Protein AF-A0A2M8NSY6-F1 (afdb_monomer_lite)

Foldseek 3Di:
DPCPCVVLLVVLVVLLVVLVVLQVCLLVVLVVQVVVQVPDDDVVVNVVVSVVSNVCSNVSSVVSNVVSVVSVVVVVVVVVVVVVVVVVVVVVVVVVVVD

Secondary structure (DSSP, 8-state):
---TTHHHHHHHHHHHHHHHHHHHHHHHHHHHHHHHHTTTS-HHHHHHHHHHHHHHHHHHHHHHHHHHHHHHHHHHHHHHHHHHHHHHHHHHHHHHHT-

Sequence (99 aa):
MKKRFRALRIISALYKLLAVLALIGSIGGAILFYTQSNLDVDPALVLPSVIGALVGGIFGSILLFGLGQLFDLFIALEENTRATSALLQRLGRELRDLR

Structure (mmCIF, N/CA/C/O backbone):
data_AF-A0A2M8NSY6-F1
#
_entry.id   AF-A0A2M8NSY6-F1
#
loop_
_atom_site.group_PDB
_atom_site.id
_atom_site.type_symbol
_atom_site.label_atom_id
_atom_site.label_alt_id
_atom_site.label_comp_id
_atom_site.label_asym_id
_atom_site.label_entity_id
_atom_site.label_seq_id
_atom_site.pdbx_PDB_ins_code
_atom_site.Cartn_x
_atom_site.Cartn_y
_atom_site.Cartn_z
_atom_site.occupancy
_atom_site.B_iso_or_equiv
_atom_site.auth_seq_id
_atom_site.auth_comp_id
_atom_site.auth_asym_id
_atom_site.auth_atom_id
_atom_site.pdbx_PDB_model_num
ATOM 1 N N . MET A 1 1 ? -24.028 -1.854 12.668 1.00 54.88 1 MET A N 1
ATOM 2 C CA . MET A 1 1 ? -22.717 -1.210 12.924 1.00 54.88 1 MET A CA 1
ATOM 3 C C . MET A 1 1 ? -22.749 0.216 12.386 1.00 54.88 1 MET A C 1
ATOM 5 O O . MET A 1 1 ? -22.964 0.396 11.192 1.00 54.88 1 MET A O 1
ATOM 9 N N . LYS A 1 2 ? -22.658 1.245 13.244 1.00 50.38 2 LYS A N 1
ATOM 10 C CA . LYS A 1 2 ? -22.704 2.646 12.784 1.00 50.38 2 LYS A CA 1
ATOM 11 C C . LYS A 1 2 ? -21.486 2.904 11.890 1.00 50.38 2 LYS A C 1
ATOM 13 O O . LYS A 1 2 ? -20.362 2.691 12.327 1.00 50.38 2 LYS A O 1
ATOM 18 N N .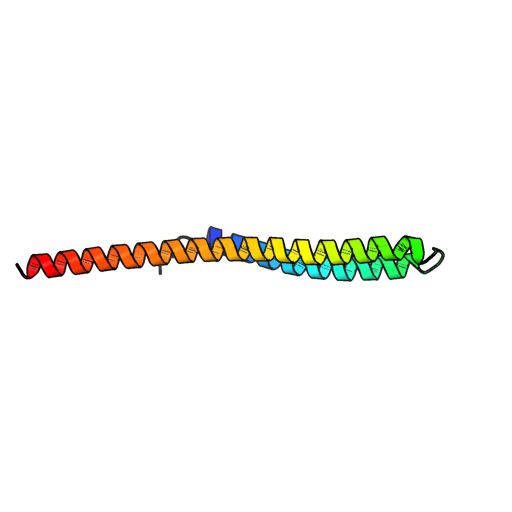 LYS A 1 3 ? -21.729 3.356 10.654 1.00 59.66 3 LYS A N 1
ATOM 19 C CA . LYS A 1 3 ? -20.759 3.659 9.580 1.00 59.66 3 LYS A CA 1
ATOM 20 C C . LYS A 1 3 ? -19.835 4.848 9.924 1.00 59.66 3 LYS A C 1
ATOM 22 O O . LYS A 1 3 ? -19.681 5.758 9.118 1.00 59.66 3 LYS A O 1
ATOM 27 N N . ARG A 1 4 ? -19.288 4.908 11.142 1.00 66.56 4 ARG A N 1
ATOM 28 C CA . ARG A 1 4 ? -18.623 6.106 11.679 1.00 66.56 4 ARG A CA 1
ATOM 29 C C . ARG A 1 4 ? -17.242 6.354 11.068 1.00 66.56 4 ARG A C 1
ATOM 31 O O . ARG A 1 4 ? -16.905 7.508 10.856 1.00 66.56 4 ARG A O 1
ATOM 38 N N . PHE A 1 5 ? -16.512 5.312 10.669 1.00 79.75 5 PHE A N 1
ATOM 39 C CA . PHE A 1 5 ? -15.196 5.443 10.016 1.00 79.75 5 PHE A CA 1
ATOM 40 C C . PHE A 1 5 ? -15.261 5.331 8.493 1.00 79.75 5 PHE A C 1
ATOM 42 O O . PHE A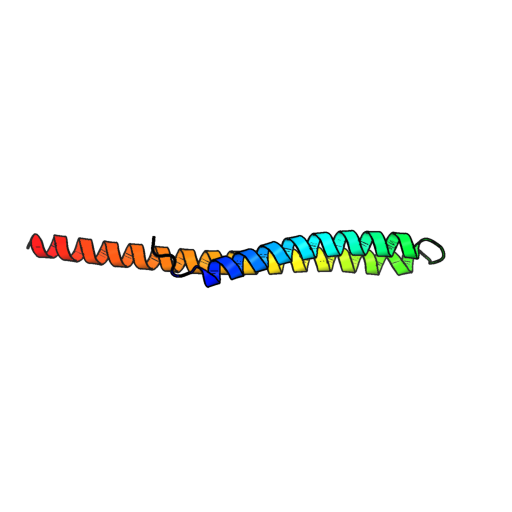 1 5 ? -14.325 4.856 7.857 1.00 79.75 5 PHE A O 1
ATOM 49 N N . ARG A 1 6 ? -16.382 5.732 7.878 1.00 84.31 6 ARG A N 1
ATOM 50 C CA . ARG A 1 6 ? -16.563 5.575 6.427 1.00 84.31 6 ARG A CA 1
ATOM 51 C C . ARG A 1 6 ? -15.488 6.326 5.639 1.00 84.31 6 ARG A C 1
ATOM 53 O O . ARG A 1 6 ? -14.951 5.760 4.699 1.00 84.31 6 ARG A O 1
ATOM 60 N N . ALA A 1 7 ? -15.139 7.541 6.067 1.00 88.25 7 ALA A N 1
ATOM 61 C CA . ALA A 1 7 ? -14.075 8.332 5.453 1.00 88.25 7 ALA A CA 1
ATOM 62 C C . ALA A 1 7 ? -12.700 7.651 5.573 1.00 88.25 7 ALA A C 1
ATOM 64 O O . ALA A 1 7 ? -12.039 7.460 4.560 1.00 88.25 7 ALA A O 1
ATOM 65 N N . LEU A 1 8 ? -12.299 7.199 6.769 1.00 90.06 8 LEU A N 1
ATOM 66 C CA . LEU A 1 8 ? -11.014 6.508 6.951 1.00 90.06 8 LEU A CA 1
ATOM 67 C C . LEU A 1 8 ? -10.932 5.193 6.167 1.00 90.06 8 LEU A C 1
ATOM 69 O O . LEU A 1 8 ? -9.893 4.902 5.589 1.00 90.06 8 LEU A O 1
ATOM 73 N N . ARG A 1 9 ? -12.022 4.419 6.089 1.00 91.06 9 ARG A N 1
ATOM 74 C CA . ARG A 1 9 ? -12.060 3.196 5.269 1.00 91.06 9 ARG A CA 1
ATOM 75 C C . ARG A 1 9 ? -11.917 3.500 3.776 1.00 91.06 9 ARG A C 1
ATOM 77 O O . ARG A 1 9 ? -11.287 2.731 3.062 1.00 91.06 9 ARG A O 1
ATOM 84 N N . ILE A 1 10 ? -12.475 4.620 3.307 1.00 94.25 10 ILE A N 1
ATOM 85 C CA . ILE A 1 10 ? -12.270 5.091 1.929 1.00 94.25 10 ILE A CA 1
ATOM 86 C C . ILE A 1 10 ? -10.805 5.484 1.724 1.00 94.25 10 ILE A C 1
ATOM 88 O O . ILE A 1 10 ? -10.211 5.064 0.742 1.00 94.25 10 ILE A O 1
ATOM 92 N N . ILE A 1 11 ? -10.206 6.229 2.657 1.00 94.56 11 ILE A N 1
ATOM 93 C CA . ILE A 1 11 ? -8.791 6.619 2.584 1.00 94.56 11 ILE A CA 1
ATOM 94 C C . ILE A 1 11 ? -7.888 5.378 2.559 1.00 94.56 11 ILE A C 1
ATOM 96 O O . ILE A 1 11 ? -7.040 5.267 1.682 1.00 94.56 11 ILE A O 1
ATOM 100 N N . SER A 1 12 ? -8.115 4.406 3.446 1.00 95.38 12 SER A N 1
ATOM 101 C CA . SER A 1 12 ? -7.416 3.112 3.439 1.00 95.38 12 SER A CA 1
ATOM 102 C C . SER A 1 12 ? -7.515 2.418 2.076 1.00 95.38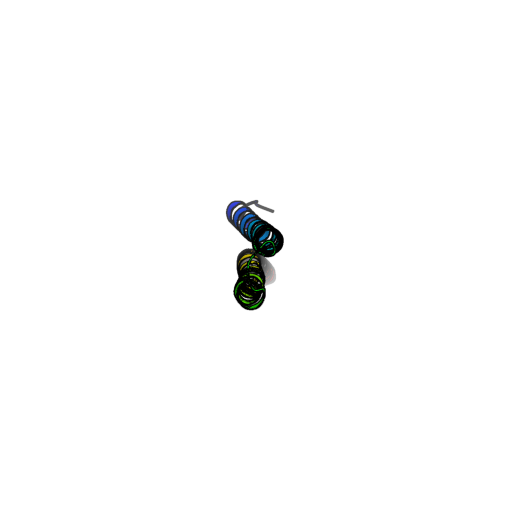 12 SER A C 1
ATOM 104 O O . SER A 1 12 ? -6.498 2.038 1.492 1.00 95.38 12 SER A O 1
ATOM 106 N N . ALA A 1 13 ? -8.726 2.321 1.518 1.00 95.69 13 ALA A N 1
ATOM 107 C CA . ALA A 1 13 ? -8.941 1.735 0.199 1.00 95.69 13 ALA A CA 1
ATOM 108 C C . ALA A 1 13 ? -8.214 2.510 -0.913 1.00 95.69 13 ALA A C 1
ATOM 110 O O . ALA A 1 13 ? -7.636 1.888 -1.801 1.00 95.69 13 ALA A O 1
ATOM 111 N N . LEU A 1 14 ? -8.189 3.846 -0.847 1.00 96.88 14 LEU A N 1
ATOM 112 C CA . LEU A 1 14 ? -7.457 4.690 -1.791 1.00 96.88 14 LEU A CA 1
ATOM 113 C C . LEU A 1 14 ? -5.950 4.439 -1.718 1.00 96.88 14 LEU A C 1
ATOM 115 O O . LEU A 1 14 ? -5.334 4.250 -2.759 1.00 96.88 14 LEU A O 1
ATOM 119 N N . TYR 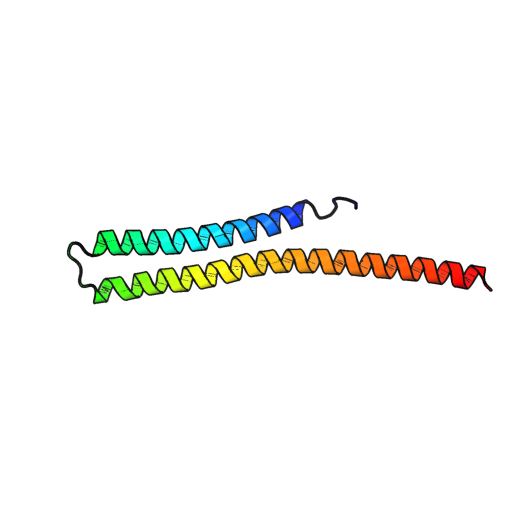A 1 15 ? -5.356 4.368 -0.525 1.00 97.12 15 TYR A N 1
ATOM 120 C CA . TYR A 1 15 ? -3.927 4.064 -0.376 1.00 97.12 15 TYR A CA 1
ATOM 121 C C . TYR A 1 15 ? -3.568 2.685 -0.934 1.00 97.12 15 TYR A C 1
ATOM 123 O O . TYR A 1 15 ? -2.574 2.545 -1.644 1.00 97.12 15 TYR A O 1
ATOM 131 N N . LYS A 1 16 ? -4.404 1.672 -0.681 1.00 97.38 16 LYS A N 1
ATOM 132 C CA . LYS A 1 16 ? -4.205 0.326 -1.238 1.00 97.38 16 LYS A CA 1
ATOM 133 C C . LYS A 1 16 ? -4.358 0.306 -2.758 1.00 97.38 16 LYS A C 1
ATOM 135 O O . LYS A 1 16 ? -3.574 -0.350 -3.435 1.00 97.38 16 LYS A O 1
ATOM 140 N N . LEU A 1 17 ? -5.328 1.045 -3.300 1.00 97.75 17 LEU A N 1
ATOM 141 C CA . LEU A 1 17 ? -5.500 1.193 -4.744 1.00 97.75 17 LEU A CA 1
ATOM 142 C C . LEU A 1 17 ? -4.290 1.894 -5.373 1.00 97.75 17 LEU A C 1
ATOM 144 O O . LEU A 1 17 ? -3.751 1.407 -6.362 1.00 97.75 17 LEU A O 1
ATOM 148 N N . LEU A 1 18 ? -3.831 2.996 -4.777 1.00 97.19 18 LEU A N 1
ATOM 149 C CA . LEU A 1 18 ? -2.647 3.726 -5.226 1.00 97.19 18 LEU A CA 1
ATOM 150 C C . LEU A 1 18 ? -1.389 2.861 -5.172 1.00 97.19 18 LEU A C 1
ATOM 152 O O . LEU A 1 18 ? -0.581 2.946 -6.086 1.00 97.19 18 LEU A O 1
ATOM 156 N N . ALA A 1 19 ? -1.238 1.999 -4.165 1.00 97.69 19 ALA A N 1
ATOM 157 C CA . ALA A 1 19 ? -0.128 1.051 -4.098 1.00 97.69 19 ALA A CA 1
ATOM 158 C C . ALA A 1 19 ? -0.109 0.102 -5.306 1.00 97.69 19 ALA A C 1
ATOM 160 O O . ALA A 1 19 ? 0.920 -0.062 -5.962 1.00 97.69 19 ALA A O 1
ATOM 161 N N . VAL A 1 20 ? -1.266 -0.475 -5.648 1.00 97.81 20 VAL A N 1
ATOM 162 C CA . VAL A 1 20 ? -1.396 -1.366 -6.811 1.00 97.81 20 VAL A CA 1
ATOM 163 C C . VAL A 1 20 ? -1.125 -0.609 -8.111 1.00 97.81 20 VAL A C 1
ATOM 165 O O . VAL A 1 20 ? -0.367 -1.090 -8.952 1.00 97.81 20 VAL A O 1
ATOM 168 N N . LEU A 1 21 ? -1.689 0.591 -8.266 1.00 97.25 21 LEU A N 1
ATOM 169 C CA . LEU A 1 21 ? -1.450 1.428 -9.442 1.00 97.25 21 LEU A CA 1
ATOM 170 C C . LEU A 1 21 ? 0.018 1.846 -9.562 1.00 97.25 21 LEU A C 1
ATOM 172 O O . LEU A 1 21 ? 0.558 1.824 -10.663 1.00 97.25 21 LEU A O 1
ATOM 176 N N . ALA A 1 22 ? 0.676 2.178 -8.452 1.00 96.19 22 ALA A N 1
ATOM 177 C CA . ALA A 1 22 ? 2.092 2.523 -8.426 1.00 96.19 22 ALA A CA 1
ATOM 178 C C . ALA A 1 22 ? 2.966 1.337 -8.849 1.00 96.19 22 ALA A C 1
ATOM 180 O O . ALA A 1 22 ? 3.891 1.522 -9.633 1.00 96.19 22 ALA A O 1
ATOM 181 N N . LEU A 1 23 ? 2.643 0.120 -8.396 1.00 96.81 23 LEU A N 1
ATOM 182 C CA . LEU A 1 23 ? 3.363 -1.091 -8.792 1.00 96.81 23 LEU A CA 1
ATOM 183 C C . LEU A 1 23 ? 3.197 -1.396 -10.286 1.00 96.81 23 LEU A C 1
ATOM 185 O O . LEU A 1 23 ? 4.171 -1.658 -10.987 1.00 96.81 23 LEU A O 1
ATOM 189 N N . ILE A 1 24 ? 1.961 -1.343 -10.790 1.00 97.38 24 ILE A N 1
ATOM 190 C CA . ILE A 1 24 ? 1.685 -1.550 -12.218 1.00 97.38 24 ILE A CA 1
ATOM 191 C C . ILE A 1 24 ? 2.382 -0.464 -13.043 1.00 97.38 24 ILE A C 1
ATOM 193 O O . ILE A 1 24 ? 3.020 -0.766 -14.050 1.00 97.38 24 ILE A O 1
ATOM 197 N N . GLY A 1 25 ? 2.303 0.788 -12.593 1.00 96.69 25 GLY A N 1
ATOM 198 C CA . GLY A 1 25 ? 2.944 1.931 -13.229 1.00 96.69 25 GLY A CA 1
ATOM 199 C C . GLY A 1 25 ? 4.464 1.810 -13.264 1.00 96.69 25 GLY A C 1
ATOM 200 O O . GLY A 1 25 ? 5.061 2.088 -14.300 1.00 96.69 25 GLY A O 1
ATOM 201 N N . SER A 1 26 ? 5.101 1.341 -12.187 1.00 96.75 26 SER A N 1
ATOM 202 C CA . SER A 1 26 ? 6.554 1.159 -12.164 1.00 96.75 26 SER A CA 1
ATOM 203 C C . SER A 1 26 ? 7.003 0.039 -13.094 1.00 96.75 26 SER A C 1
ATOM 205 O O . SER A 1 26 ? 7.989 0.203 -13.803 1.00 96.75 26 SER A O 1
ATOM 207 N N . ILE A 1 27 ? 6.275 -1.083 -13.131 1.00 96.25 27 ILE A N 1
ATOM 208 C CA . ILE A 1 27 ? 6.589 -2.208 -14.021 1.00 96.25 27 ILE A CA 1
ATOM 209 C C . ILE A 1 27 ? 6.384 -1.795 -15.481 1.00 96.25 27 ILE A C 1
ATOM 211 O O . ILE A 1 27 ? 7.291 -1.942 -16.298 1.00 96.25 27 ILE A O 1
ATOM 215 N N . GLY A 1 28 ? 5.216 -1.238 -15.808 1.00 95.50 28 GLY A N 1
ATOM 216 C CA . GLY A 1 28 ? 4.902 -0.782 -17.161 1.00 95.50 28 GLY A CA 1
ATOM 217 C C . GLY A 1 28 ? 5.856 0.313 -17.633 1.00 95.50 28 GLY A C 1
ATOM 218 O O . GLY A 1 28 ? 6.384 0.233 -18.739 1.00 95.50 28 GLY A O 1
ATOM 219 N N . GLY A 1 29 ? 6.145 1.292 -16.774 1.00 94.75 29 GLY A N 1
ATOM 220 C CA . GLY A 1 29 ? 7.100 2.361 -17.054 1.00 94.75 29 GLY A CA 1
ATOM 221 C C . GLY A 1 29 ? 8.518 1.841 -17.281 1.00 94.75 29 GLY A C 1
ATOM 222 O O . GLY A 1 29 ? 9.160 2.246 -18.245 1.00 94.75 29 GLY A O 1
ATOM 223 N N . ALA A 1 30 ? 8.986 0.901 -16.457 1.00 93.94 30 ALA A N 1
ATOM 224 C CA . ALA A 1 30 ? 10.304 0.288 -16.611 1.00 93.94 30 ALA A CA 1
ATOM 225 C C . ALA A 1 30 ? 10.434 -0.488 -17.933 1.00 93.94 30 ALA A C 1
ATOM 227 O O . ALA A 1 30 ? 11.443 -0.354 -18.625 1.00 93.94 30 ALA A O 1
ATOM 228 N N . ILE A 1 31 ? 9.403 -1.250 -18.317 1.00 93.06 31 ILE A N 1
ATOM 229 C CA . ILE A 1 31 ? 9.376 -1.988 -19.589 1.00 93.06 31 ILE A CA 1
ATOM 230 C C . ILE A 1 31 ? 9.379 -1.016 -20.769 1.00 93.06 31 ILE A C 1
ATOM 232 O O . ILE A 1 31 ? 10.209 -1.151 -21.665 1.00 93.06 31 ILE A O 1
ATOM 236 N N . LEU A 1 32 ? 8.489 -0.017 -20.762 1.00 93.00 32 LEU A N 1
ATOM 237 C CA . LEU A 1 32 ? 8.408 0.979 -21.831 1.00 93.00 32 LEU A CA 1
ATOM 238 C C . LEU A 1 32 ? 9.736 1.722 -21.993 1.00 93.00 32 LEU A C 1
ATOM 240 O O . LEU A 1 32 ? 10.258 1.808 -23.104 1.00 93.00 32 LEU A O 1
ATOM 244 N N . PHE A 1 33 ? 10.325 2.173 -20.885 1.00 91.06 33 PHE A N 1
ATOM 245 C CA . PHE A 1 33 ? 11.621 2.842 -20.886 1.00 91.06 33 PHE A CA 1
ATOM 246 C C . PHE A 1 33 ? 12.731 1.958 -21.468 1.00 91.06 33 PHE A C 1
ATOM 248 O O . PHE A 1 33 ? 13.493 2.410 -22.323 1.00 91.06 33 PHE A O 1
ATOM 255 N N . TYR A 1 34 ? 12.788 0.683 -21.069 1.00 90.00 34 TYR A N 1
ATOM 256 C CA . TYR A 1 34 ? 13.756 -0.271 -21.608 1.00 90.00 34 TYR A CA 1
ATOM 257 C C . TYR A 1 34 ? 13.564 -0.471 -23.118 1.00 90.00 34 TYR A C 1
ATOM 259 O O . TYR A 1 34 ? 14.518 -0.354 -23.883 1.00 90.00 34 TYR A O 1
ATOM 267 N N . THR A 1 35 ? 12.327 -0.695 -23.574 1.00 89.62 35 THR A N 1
ATOM 268 C CA . THR A 1 35 ? 12.033 -0.916 -25.002 1.00 89.62 35 THR A CA 1
ATOM 269 C C . THR A 1 35 ? 12.371 0.283 -25.886 1.00 89.62 35 THR A C 1
ATOM 271 O O . THR A 1 35 ? 12.864 0.083 -26.991 1.00 89.62 35 THR A O 1
ATOM 274 N N . GLN A 1 36 ? 12.165 1.513 -25.406 1.00 88.62 36 GLN A N 1
ATOM 275 C CA . GLN A 1 36 ? 12.513 2.726 -26.155 1.00 88.62 36 GLN A CA 1
ATOM 276 C C . GLN A 1 36 ? 14.025 2.985 -26.189 1.00 88.62 36 GLN A C 1
ATOM 278 O O . GLN A 1 36 ? 14.529 3.528 -27.167 1.00 88.62 36 GLN A O 1
ATOM 283 N N . SER A 1 37 ? 14.754 2.585 -25.143 1.00 85.12 37 SER A N 1
ATOM 284 C CA . SER A 1 37 ? 16.190 2.867 -25.014 1.00 85.12 37 SER A CA 1
ATOM 285 C C . SER A 1 37 ? 17.086 1.868 -25.761 1.00 85.12 37 SER A C 1
ATOM 287 O O . SER A 1 37 ? 18.189 2.226 -26.164 1.00 85.12 37 SER A O 1
ATOM 289 N N . ASN A 1 38 ? 16.626 0.632 -25.994 1.00 71.38 38 ASN A N 1
ATOM 290 C CA . ASN A 1 38 ? 17.415 -0.425 -26.658 1.00 71.38 38 ASN A CA 1
ATOM 291 C C . ASN A 1 38 ? 17.654 -0.217 -28.165 1.00 71.38 38 ASN A C 1
ATOM 293 O O . ASN A 1 38 ? 18.204 -1.106 -28.809 1.00 71.38 38 ASN A O 1
ATOM 297 N N . LEU A 1 39 ? 17.218 0.902 -28.748 1.00 69.44 39 LEU A N 1
ATOM 298 C CA . LEU A 1 39 ? 17.396 1.143 -30.179 1.00 69.44 39 LEU A CA 1
ATOM 299 C C . LEU A 1 39 ? 18.795 1.673 -30.531 1.00 69.44 39 LEU A C 1
ATOM 301 O O . LEU A 1 39 ? 19.236 1.386 -31.632 1.00 69.44 39 LEU A O 1
ATOM 305 N N . ASP A 1 40 ? 19.505 2.351 -29.615 1.00 79.25 40 ASP A N 1
ATOM 306 C CA . ASP A 1 40 ? 20.843 2.925 -29.895 1.00 79.25 40 ASP A CA 1
ATOM 307 C C . ASP A 1 40 ? 21.730 3.171 -28.646 1.00 79.25 40 ASP A C 1
ATOM 309 O O . ASP A 1 40 ? 22.827 3.723 -28.756 1.00 79.25 40 ASP A O 1
ATOM 313 N N . VAL A 1 41 ? 21.288 2.798 -27.437 1.00 83.69 41 VAL A N 1
ATOM 314 C CA . VAL A 1 41 ? 21.992 3.126 -26.179 1.00 83.69 41 VAL A CA 1
ATOM 315 C C . VAL A 1 41 ? 22.640 1.886 -25.565 1.00 83.69 41 VAL A C 1
ATOM 317 O O . VAL A 1 41 ? 22.028 0.820 -25.519 1.00 83.69 41 VAL A O 1
ATOM 320 N N . ASP A 1 42 ? 23.864 2.038 -25.043 1.00 88.19 42 ASP A N 1
ATOM 321 C CA . ASP A 1 42 ? 24.551 0.990 -24.281 1.00 88.19 42 ASP A CA 1
ATOM 322 C C . ASP A 1 42 ? 23.669 0.508 -23.106 1.00 88.19 42 ASP A C 1
ATOM 324 O O . ASP A 1 42 ? 23.306 1.313 -22.233 1.00 88.19 42 ASP A O 1
ATOM 328 N N . PRO A 1 43 ? 23.339 -0.796 -23.034 1.00 84.75 43 PRO A N 1
ATOM 329 C CA . PRO A 1 43 ? 22.556 -1.368 -21.946 1.00 84.75 43 PRO A CA 1
ATOM 330 C C . PRO A 1 43 ? 23.092 -1.033 -20.550 1.00 84.75 43 PRO A C 1
ATOM 332 O O . PRO A 1 43 ? 22.293 -0.873 -19.624 1.00 84.75 43 PRO A O 1
ATOM 335 N N . ALA A 1 44 ? 24.411 -0.881 -20.382 1.00 89.69 44 ALA A N 1
ATOM 336 C CA . ALA A 1 44 ? 25.026 -0.555 -19.096 1.00 89.69 44 ALA A CA 1
ATOM 337 C C . ALA A 1 44 ? 24.551 0.793 -18.520 1.00 89.69 44 ALA A C 1
ATOM 339 O O . ALA A 1 44 ? 24.535 0.969 -17.301 1.00 89.69 44 ALA A O 1
ATOM 340 N N . LEU A 1 45 ? 24.113 1.723 -19.374 1.00 88.38 45 LEU A N 1
ATOM 341 C CA . LEU A 1 45 ? 23.569 3.024 -18.970 1.00 88.38 45 LEU A CA 1
ATOM 342 C C . LEU A 1 45 ? 22.064 2.967 -18.659 1.00 88.38 45 LEU A C 1
ATOM 344 O O . LEU A 1 45 ? 21.554 3.776 -17.884 1.00 88.38 45 LEU A O 1
ATOM 348 N N . VAL A 1 46 ? 21.345 2.002 -19.238 1.00 90.06 46 VAL A N 1
ATOM 349 C CA . VAL A 1 46 ? 19.880 1.874 -19.133 1.00 90.06 46 VAL A CA 1
ATOM 350 C C . VAL A 1 46 ? 19.477 0.989 -17.949 1.00 90.06 46 VAL A C 1
ATOM 352 O O . VAL A 1 46 ? 18.550 1.318 -17.204 1.00 90.06 46 VAL A O 1
ATOM 355 N N . LEU A 1 47 ? 20.190 -0.123 -17.749 1.00 90.88 47 LEU A N 1
ATOM 356 C CA . LEU A 1 47 ? 19.906 -1.136 -16.727 1.00 90.88 47 LEU A CA 1
ATOM 357 C C . LEU A 1 47 ? 19.804 -0.571 -15.297 1.00 90.88 47 LEU A C 1
ATOM 359 O O . LEU A 1 47 ? 18.829 -0.905 -14.619 1.00 90.88 47 LEU A O 1
ATOM 363 N N . PRO A 1 48 ? 20.714 0.304 -14.819 1.00 94.00 48 PRO A N 1
ATOM 364 C CA . PRO A 1 48 ? 20.619 0.861 -13.468 1.00 94.00 48 PRO A CA 1
ATOM 365 C C . PRO A 1 48 ? 19.327 1.650 -13.230 1.00 94.00 48 PRO A C 1
ATOM 367 O O . PRO A 1 48 ? 18.714 1.519 -12.173 1.00 94.00 48 PRO A O 1
ATOM 370 N N . SER A 1 49 ? 18.875 2.419 -14.223 1.00 91.75 49 SER A N 1
ATOM 371 C CA . SER A 1 49 ? 17.637 3.204 -14.147 1.00 91.75 49 SER A CA 1
ATOM 372 C C . SER A 1 49 ? 16.397 2.312 -14.122 1.00 91.75 49 SER A C 1
ATOM 374 O O . SER A 1 49 ? 15.486 2.545 -13.330 1.00 91.75 49 SER A O 1
ATOM 376 N N . VAL A 1 50 ? 16.379 1.252 -14.937 1.00 93.69 50 VAL A N 1
ATOM 377 C CA . VAL A 1 50 ? 15.300 0.249 -14.947 1.00 93.69 50 VAL A CA 1
ATOM 378 C C . VAL A 1 50 ? 15.213 -0.456 -13.593 1.00 93.69 50 VAL A C 1
ATOM 380 O O . VAL A 1 50 ? 14.136 -0.538 -13.003 1.00 93.69 50 VAL A O 1
ATOM 383 N N . ILE A 1 51 ? 16.349 -0.920 -13.065 1.00 94.56 51 ILE A N 1
ATOM 384 C CA . ILE A 1 51 ? 16.417 -1.572 -11.752 1.00 94.56 51 ILE A CA 1
ATOM 385 C C . ILE A 1 51 ? 15.980 -0.597 -10.657 1.00 94.56 51 ILE A C 1
ATOM 387 O O . ILE A 1 51 ? 15.156 -0.953 -9.817 1.00 94.56 51 ILE A O 1
ATOM 391 N N . GLY A 1 52 ? 16.470 0.644 -10.690 1.00 95.06 52 GLY A N 1
ATOM 392 C CA . GLY A 1 52 ? 16.088 1.690 -9.745 1.00 95.06 52 GLY A CA 1
ATOM 393 C C . GLY A 1 52 ? 14.586 1.972 -9.754 1.00 95.06 52 GLY A C 1
ATOM 394 O O . GLY A 1 52 ? 13.973 2.048 -8.690 1.00 95.06 52 GLY A O 1
ATOM 395 N N . ALA A 1 53 ? 13.968 2.049 -10.935 1.00 94.75 53 ALA A N 1
ATOM 396 C CA . ALA A 1 53 ? 12.527 2.241 -11.079 1.00 94.75 53 ALA A CA 1
ATOM 397 C C . ALA A 1 53 ? 11.719 1.056 -10.525 1.00 94.75 53 ALA A C 1
ATOM 399 O O . ALA A 1 53 ? 10.716 1.263 -9.841 1.00 94.75 53 ALA A O 1
ATOM 400 N N . LEU A 1 54 ? 12.163 -0.182 -10.768 1.00 96.44 54 LEU A N 1
ATOM 401 C CA . LEU A 1 54 ? 11.502 -1.382 -10.249 1.00 96.44 54 LEU A CA 1
ATOM 402 C C . LEU A 1 54 ? 11.622 -1.486 -8.729 1.00 96.44 54 LEU A C 1
ATOM 404 O O . LEU A 1 54 ? 10.620 -1.688 -8.046 1.00 96.44 54 LEU A O 1
ATOM 408 N N . VAL A 1 55 ? 12.828 -1.304 -8.189 1.00 97.06 55 VAL A N 1
ATOM 409 C CA . VAL A 1 55 ? 13.073 -1.321 -6.743 1.00 97.06 55 VAL A CA 1
ATOM 410 C C . VAL A 1 55 ? 12.277 -0.202 -6.074 1.00 97.06 55 VAL A C 1
ATOM 412 O O . VAL A 1 55 ? 11.513 -0.467 -5.148 1.00 97.06 55 VAL A O 1
ATOM 415 N N . GLY A 1 56 ? 12.376 1.028 -6.582 1.00 96.31 56 GLY A N 1
ATOM 416 C CA . GLY A 1 56 ? 11.624 2.172 -6.069 1.00 96.31 56 GLY A CA 1
ATOM 417 C C . GLY A 1 56 ? 10.111 1.959 -6.125 1.00 96.31 56 GLY A C 1
ATOM 418 O O . GLY A 1 56 ? 9.413 2.255 -5.157 1.00 96.31 56 GLY A O 1
ATOM 419 N N . GLY A 1 57 ? 9.602 1.378 -7.212 1.00 96.88 57 GLY A N 1
ATOM 420 C CA . GLY A 1 57 ? 8.189 1.042 -7.371 1.00 96.88 57 GLY A CA 1
ATOM 421 C C . GLY A 1 57 ? 7.696 -0.026 -6.397 1.00 96.88 57 GLY A C 1
ATOM 422 O O . GLY A 1 57 ? 6.643 0.143 -5.783 1.00 96.88 57 GLY A O 1
ATOM 423 N N . ILE A 1 58 ? 8.472 -1.095 -6.192 1.00 97.62 58 ILE A N 1
ATOM 424 C CA . ILE A 1 58 ? 8.157 -2.155 -5.224 1.00 97.62 58 ILE A CA 1
ATOM 425 C C . ILE A 1 58 ? 8.147 -1.587 -3.803 1.00 97.62 58 ILE A C 1
ATOM 427 O O . ILE A 1 58 ? 7.155 -1.741 -3.090 1.00 97.62 58 ILE A O 1
ATOM 431 N N . PHE A 1 59 ? 9.214 -0.894 -3.398 1.00 97.81 59 PHE A N 1
ATOM 432 C CA . PHE A 1 59 ? 9.296 -0.290 -2.067 1.00 97.81 59 PHE A CA 1
ATOM 433 C C . PHE A 1 59 ? 8.192 0.751 -1.846 1.00 97.81 59 PHE A C 1
ATOM 435 O O . PHE A 1 59 ? 7.536 0.738 -0.804 1.00 97.81 59 PHE A O 1
ATOM 442 N N . GLY A 1 60 ? 7.935 1.611 -2.835 1.00 96.44 60 GLY A N 1
ATOM 443 C CA . GLY A 1 60 ? 6.867 2.608 -2.784 1.00 96.44 60 GLY A CA 1
ATOM 444 C C . GLY A 1 60 ? 5.479 1.978 -2.660 1.00 96.44 60 GLY A C 1
ATOM 445 O O . GLY A 1 60 ? 4.681 2.406 -1.827 1.00 96.44 60 GLY A O 1
ATOM 446 N N . SER A 1 61 ? 5.207 0.919 -3.426 1.00 97.75 61 SER A N 1
ATOM 447 C CA . SER A 1 61 ? 3.959 0.153 -3.338 1.00 97.75 61 SER A CA 1
ATOM 448 C C . SER A 1 61 ? 3.775 -0.483 -1.959 1.00 97.75 61 SER A C 1
ATOM 450 O O . SER A 1 61 ? 2.723 -0.316 -1.341 1.00 97.75 61 SER A O 1
ATOM 452 N N . ILE A 1 62 ? 4.808 -1.142 -1.422 1.00 98.06 62 ILE A N 1
ATOM 453 C CA . ILE A 1 62 ? 4.760 -1.753 -0.086 1.00 98.06 62 ILE A CA 1
ATOM 454 C C . ILE A 1 62 ? 4.468 -0.696 0.983 1.00 98.06 62 ILE A C 1
ATOM 456 O O . ILE A 1 62 ? 3.610 -0.919 1.839 1.00 98.06 62 ILE A O 1
ATOM 460 N N . LEU A 1 63 ? 5.128 0.464 0.922 1.00 97.81 63 LEU A N 1
ATOM 461 C CA . LEU A 1 63 ? 4.891 1.564 1.860 1.00 97.81 63 LEU A CA 1
ATOM 462 C C . LEU A 1 63 ? 3.456 2.093 1.770 1.00 97.81 63 LEU A C 1
ATOM 464 O O . LEU A 1 63 ? 2.783 2.199 2.795 1.00 97.81 63 LEU A O 1
ATOM 468 N N . LEU A 1 64 ? 2.958 2.382 0.565 1.00 97.56 64 LEU A N 1
ATOM 469 C CA . LEU A 1 64 ? 1.587 2.863 0.362 1.00 97.56 64 LEU A CA 1
ATOM 470 C C . LEU A 1 64 ? 0.548 1.848 0.848 1.00 97.56 64 LEU A C 1
ATOM 472 O O . LEU A 1 64 ? -0.413 2.215 1.529 1.00 97.56 64 LEU A O 1
ATOM 476 N N . PHE A 1 65 ? 0.754 0.565 0.549 1.00 97.88 65 PHE A N 1
ATOM 477 C CA . PHE A 1 65 ? -0.137 -0.496 0.999 1.00 97.88 65 PHE A CA 1
ATOM 478 C C . PHE A 1 65 ? -0.099 -0.645 2.522 1.00 97.88 65 PHE A C 1
ATOM 480 O O . PHE A 1 65 ? -1.149 -0.768 3.158 1.00 97.88 65 PHE A O 1
ATOM 487 N N . GLY A 1 66 ? 1.098 -0.581 3.111 1.00 97.56 66 GLY A N 1
ATOM 488 C CA . GLY A 1 66 ? 1.318 -0.607 4.553 1.00 97.56 66 GLY A CA 1
ATOM 489 C C . GLY A 1 66 ? 0.614 0.543 5.271 1.00 97.56 66 GLY A C 1
ATOM 490 O O . GLY A 1 66 ? -0.055 0.311 6.275 1.00 97.56 66 GLY A O 1
ATOM 491 N N . LEU A 1 67 ? 0.666 1.761 4.724 1.00 96.44 67 LEU A N 1
ATOM 492 C CA . LEU A 1 67 ? -0.085 2.907 5.250 1.00 96.44 67 LEU A CA 1
ATOM 493 C C . LEU A 1 67 ? -1.600 2.667 5.198 1.00 96.44 67 LEU A C 1
ATOM 495 O O . LEU A 1 67 ? -2.296 2.927 6.178 1.00 96.44 67 LEU A O 1
ATOM 499 N N . GLY A 1 68 ? -2.111 2.104 4.099 1.00 96.44 68 GLY A N 1
ATOM 500 C CA . GLY A 1 68 ? -3.511 1.679 4.008 1.00 96.44 68 GLY A CA 1
ATOM 501 C C . GLY A 1 68 ? -3.893 0.673 5.102 1.00 96.44 68 GLY A C 1
ATOM 502 O O . GLY A 1 68 ? -4.905 0.835 5.780 1.00 96.44 68 GLY A O 1
ATOM 503 N N . GLN A 1 69 ? -3.057 -0.344 5.324 1.00 96.94 69 GLN A N 1
ATOM 504 C CA . GLN A 1 69 ? -3.262 -1.338 6.386 1.00 96.94 69 GLN A CA 1
ATOM 505 C C . GLN A 1 69 ? -3.189 -0.734 7.793 1.00 96.94 69 GLN A C 1
ATOM 507 O O . GLN A 1 69 ? -3.940 -1.144 8.676 1.00 96.94 69 GLN A O 1
ATOM 512 N N . LEU A 1 70 ? -2.335 0.266 8.009 1.00 96.56 70 LEU A N 1
ATOM 513 C CA . LEU A 1 70 ? -2.224 0.953 9.293 1.00 96.56 70 LEU A CA 1
ATOM 514 C C . LEU A 1 70 ? -3.530 1.675 9.664 1.00 96.56 70 LEU A C 1
ATOM 516 O O . LEU A 1 70 ? -3.965 1.608 10.814 1.00 96.56 70 LEU A O 1
ATOM 520 N N . PHE A 1 71 ? -4.196 2.313 8.696 1.00 94.38 71 PHE A N 1
ATOM 521 C CA . PHE A 1 71 ? -5.511 2.917 8.931 1.00 94.38 71 PHE A CA 1
ATOM 522 C C . PHE A 1 71 ? -6.559 1.877 9.335 1.00 94.38 71 PHE A C 1
ATOM 524 O O . PHE A 1 71 ? -7.323 2.113 10.272 1.00 94.38 71 PHE A O 1
ATOM 531 N N . ASP A 1 72 ? -6.581 0.720 8.673 1.00 94.75 72 ASP A N 1
ATOM 532 C CA . ASP A 1 72 ? -7.500 -0.363 9.037 1.00 94.75 72 ASP A CA 1
ATOM 533 C C . ASP A 1 72 ? -7.211 -0.905 10.439 1.00 94.75 72 ASP A C 1
ATOM 535 O O . ASP A 1 72 ? -8.144 -1.149 11.207 1.00 94.75 72 ASP A O 1
ATOM 539 N N . LEU A 1 73 ? -5.932 -1.030 10.802 1.00 95.88 73 LEU A N 1
ATOM 540 C CA . LEU A 1 73 ? -5.515 -1.440 12.139 1.00 95.88 73 LEU A CA 1
ATOM 541 C C . LEU A 1 73 ? -6.022 -0.465 13.209 1.00 95.88 73 LEU A C 1
ATOM 543 O O . LEU A 1 73 ? -6.574 -0.903 14.217 1.00 95.88 73 LEU A O 1
ATOM 547 N N . PHE A 1 74 ? -5.883 0.846 12.997 1.00 94.56 74 PHE A N 1
ATOM 548 C CA . PHE A 1 74 ? -6.381 1.841 13.951 1.00 94.56 74 PHE A CA 1
ATOM 549 C C . PHE A 1 74 ? -7.903 1.808 14.096 1.00 94.56 74 PHE A C 1
ATOM 551 O O . PHE A 1 74 ? -8.412 1.877 15.215 1.00 94.56 74 PHE A O 1
ATOM 558 N N . ILE A 1 75 ? -8.630 1.630 12.990 1.00 93.31 75 ILE A N 1
ATOM 559 C CA . ILE A 1 75 ? -10.088 1.460 13.028 1.00 93.31 75 ILE A CA 1
ATOM 560 C C . ILE A 1 75 ? -10.456 0.219 13.853 1.00 93.31 75 ILE A C 1
ATOM 562 O O . ILE A 1 75 ? -11.332 0.291 14.715 1.00 93.31 75 ILE A O 1
ATOM 566 N N . ALA A 1 76 ? -9.771 -0.906 13.629 1.00 93.00 76 ALA A N 1
ATOM 567 C CA . ALA A 1 76 ? -10.016 -2.147 14.358 1.00 93.00 76 ALA A CA 1
ATOM 568 C C . ALA A 1 76 ? -9.692 -2.021 15.857 1.00 93.00 76 ALA A C 1
ATOM 570 O O . ALA A 1 76 ? -10.464 -2.486 16.699 1.00 93.00 76 ALA A O 1
ATOM 571 N N . LEU A 1 77 ? -8.589 -1.353 16.210 1.00 95.25 77 LEU A N 1
ATOM 572 C CA . LEU A 1 77 ? -8.213 -1.085 17.601 1.00 95.25 77 LEU A CA 1
ATOM 573 C C . LEU A 1 77 ? -9.281 -0.266 18.331 1.00 95.25 77 LEU A C 1
ATOM 575 O O . LEU A 1 77 ? -9.649 -0.587 19.465 1.00 95.25 77 LEU A O 1
ATOM 579 N N . GLU A 1 78 ? -9.813 0.769 17.685 1.00 93.62 78 GLU A N 1
ATOM 580 C CA . GLU A 1 78 ? -10.850 1.611 18.275 1.00 93.62 78 GLU A CA 1
ATOM 581 C C . GLU A 1 78 ? -12.181 0.862 18.436 1.00 93.62 78 GLU A C 1
ATOM 583 O O . 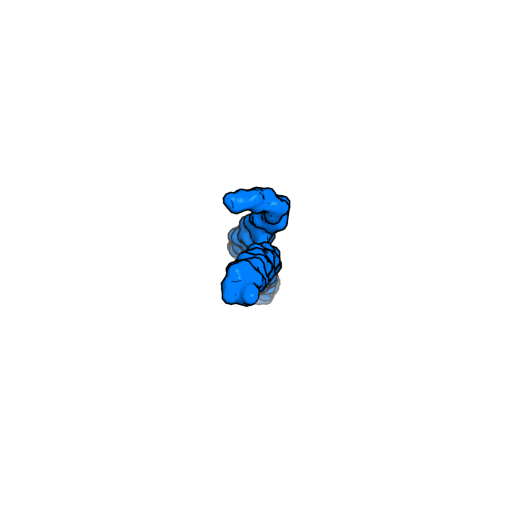GLU A 1 78 ? -12.839 0.966 19.478 1.00 93.62 78 GLU A O 1
ATOM 588 N N . GLU A 1 79 ? -12.578 0.081 17.428 1.00 92.31 79 GLU A N 1
ATOM 589 C CA . GLU A 1 79 ? -13.778 -0.758 17.487 1.00 92.31 79 GLU A CA 1
ATOM 590 C C . GLU A 1 79 ? -13.685 -1.784 18.632 1.00 92.31 79 GLU A C 1
ATOM 592 O O . GLU A 1 79 ? -14.629 -1.898 19.422 1.00 92.31 79 GLU A O 1
ATOM 597 N N . ASN A 1 80 ? -12.530 -2.435 18.801 1.00 93.50 80 ASN A N 1
ATOM 598 C CA . ASN A 1 80 ? -12.285 -3.387 19.886 1.00 93.50 80 ASN A CA 1
ATOM 599 C C . ASN A 1 80 ? -12.271 -2.719 21.264 1.00 93.50 80 ASN A C 1
ATOM 601 O O . ASN A 1 80 ? -12.924 -3.201 22.187 1.00 93.50 80 ASN A O 1
ATOM 605 N N . THR A 1 81 ? -11.592 -1.577 21.406 1.00 94.69 81 THR A N 1
ATOM 606 C CA . THR A 1 81 ? -11.528 -0.839 22.680 1.00 94.69 81 THR A CA 1
ATOM 607 C C . THR A 1 81 ? -12.929 -0.475 23.165 1.00 94.69 81 THR A C 1
ATOM 609 O O . THR A 1 81 ? -13.277 -0.694 24.326 1.00 94.69 81 THR A O 1
ATOM 612 N N . ARG A 1 82 ? -13.784 0.007 22.257 1.00 91.00 82 ARG A N 1
ATOM 613 C CA . ARG A 1 82 ? -15.175 0.351 22.574 1.00 91.00 82 ARG A CA 1
ATOM 614 C C . ARG A 1 82 ? -16.012 -0.869 22.933 1.00 91.00 82 ARG A C 1
ATOM 616 O O . ARG A 1 82 ? -16.821 -0.783 23.856 1.00 91.00 82 ARG A O 1
ATOM 623 N N . ALA A 1 83 ? -15.843 -1.979 22.214 1.00 93.25 83 ALA A N 1
ATOM 624 C CA . ALA A 1 83 ? -16.535 -3.225 22.528 1.00 93.25 83 ALA A CA 1
ATOM 625 C C . ALA A 1 83 ? -16.181 -3.706 23.944 1.00 93.25 83 ALA A C 1
ATOM 627 O O . ALA A 1 83 ? -17.082 -4.010 24.726 1.00 93.25 83 ALA A O 1
ATOM 628 N N . THR A 1 84 ? -14.898 -3.660 24.309 1.00 95.62 84 THR A N 1
ATOM 629 C CA . THR A 1 84 ? -14.417 -4.004 25.652 1.00 95.62 84 THR A CA 1
ATOM 630 C C . THR A 1 84 ? -14.973 -3.058 26.716 1.00 95.62 84 THR A C 1
ATOM 632 O O . THR A 1 84 ? -15.498 -3.521 27.726 1.00 95.62 84 THR A O 1
ATOM 635 N N . SER A 1 85 ? -14.952 -1.738 26.494 1.00 95.19 85 SER A N 1
ATOM 636 C CA . SER A 1 85 ? -15.550 -0.782 27.439 1.00 95.19 85 SER A CA 1
ATOM 637 C C . SER A 1 85 ? -17.052 -1.014 27.629 1.00 95.19 85 SER A C 1
ATOM 639 O O . SER A 1 85 ? -17.545 -0.974 28.755 1.00 95.19 85 SER A O 1
ATOM 641 N N . ALA A 1 86 ? -17.786 -1.291 26.548 1.00 94.62 86 ALA A N 1
ATOM 642 C CA . ALA A 1 86 ? -19.215 -1.580 26.617 1.00 94.62 86 ALA A CA 1
ATOM 643 C C . ALA A 1 86 ? -19.505 -2.890 27.369 1.00 94.62 86 ALA A C 1
ATOM 645 O O . ALA A 1 86 ? -20.476 -2.951 28.123 1.00 94.62 86 ALA A O 1
ATOM 646 N N . LEU A 1 87 ? -18.669 -3.917 27.190 1.00 96.12 87 LEU A N 1
ATOM 647 C CA . LEU A 1 87 ? -18.760 -5.179 27.925 1.00 96.12 87 LEU A CA 1
ATOM 648 C C . LEU A 1 87 ? -18.528 -4.961 29.424 1.00 96.12 87 LEU A C 1
ATOM 650 O O . LEU A 1 87 ? -19.357 -5.366 30.235 1.00 96.12 87 LEU A O 1
ATOM 654 N N . LEU A 1 88 ? -17.460 -4.252 29.794 1.00 96.25 88 LEU A N 1
ATOM 655 C CA . LEU A 1 88 ? -17.137 -3.955 31.193 1.00 96.25 88 LEU A CA 1
ATOM 656 C C . LEU A 1 88 ? -18.238 -3.133 31.880 1.00 96.25 88 LEU A C 1
ATOM 658 O O . LEU A 1 88 ? -18.597 -3.411 33.021 1.00 96.25 88 LEU A O 1
ATOM 662 N N . GLN A 1 89 ? -18.839 -2.166 31.180 1.00 95.38 89 GLN A N 1
ATOM 663 C CA . GLN A 1 89 ? -19.982 -1.401 31.696 1.00 95.38 89 GLN A CA 1
ATOM 664 C C . GLN A 1 89 ? -21.254 -2.242 31.874 1.00 95.38 89 GLN A C 1
ATOM 666 O O . GLN A 1 89 ? -22.121 -1.884 32.671 1.00 95.38 89 GLN A O 1
ATOM 671 N N . ARG A 1 90 ? -21.429 -3.316 31.098 1.00 94.88 90 ARG A N 1
ATOM 672 C CA . ARG A 1 90 ? -22.543 -4.259 31.285 1.00 9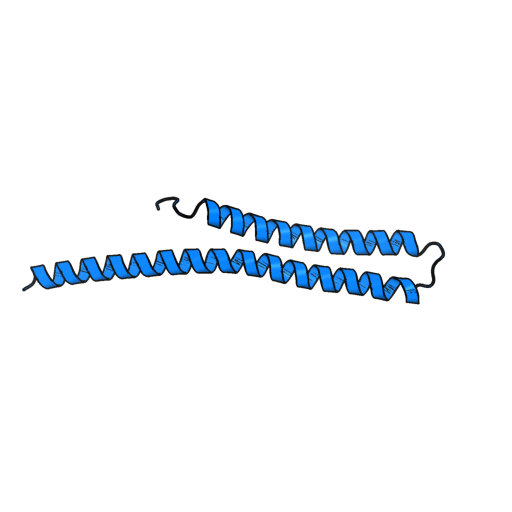4.88 90 ARG A CA 1
ATOM 673 C C . ARG A 1 90 ? -22.284 -5.151 32.493 1.00 94.88 90 ARG A C 1
ATOM 675 O O . ARG A 1 90 ? -23.110 -5.158 33.396 1.00 94.88 90 ARG A O 1
ATOM 682 N N . LEU A 1 91 ? -21.104 -5.765 32.566 1.00 95.81 91 LEU A N 1
ATOM 683 C CA . LEU A 1 91 ? -20.696 -6.602 33.698 1.00 95.81 91 LEU A CA 1
ATOM 684 C C . LEU A 1 91 ? -20.748 -5.838 35.028 1.00 95.81 91 LEU A C 1
ATOM 686 O O . LEU A 1 91 ? -21.264 -6.343 36.016 1.00 95.81 91 LEU A O 1
ATOM 690 N N . GLY A 1 92 ? -20.273 -4.591 35.054 1.00 95.19 92 GLY A N 1
ATOM 691 C CA . GLY A 1 92 ? -20.319 -3.762 36.260 1.00 95.19 92 GLY A CA 1
ATOM 692 C C . GLY A 1 92 ? -21.734 -3.375 36.708 1.00 95.19 92 GLY A C 1
ATOM 693 O O . GLY A 1 92 ? -21.930 -3.094 37.889 1.00 95.19 92 GLY A O 1
ATOM 694 N N . ARG A 1 93 ? -22.714 -3.351 35.794 1.00 94.31 93 ARG A N 1
ATOM 695 C CA . ARG A 1 93 ? -24.129 -3.153 36.143 1.00 94.31 93 ARG A CA 1
ATOM 696 C C . ARG A 1 93 ? -24.732 -4.433 36.706 1.00 94.31 93 ARG A C 1
ATOM 698 O O . ARG A 1 93 ? -25.251 -4.393 37.810 1.00 94.31 93 ARG A O 1
ATOM 705 N N . GLU A 1 94 ? -24.543 -5.561 36.027 1.00 93.75 94 GLU A N 1
ATOM 706 C CA . GLU A 1 94 ? -25.035 -6.865 36.496 1.00 93.75 94 GLU A CA 1
ATOM 707 C C . GLU A 1 94 ? -24.488 -7.228 37.883 1.00 93.75 94 GLU A C 1
ATOM 709 O O . GLU A 1 94 ? -25.237 -7.644 38.759 1.00 93.75 94 GLU A O 1
ATOM 714 N N . LEU A 1 95 ? -23.195 -6.999 38.131 1.00 92.44 95 LEU A N 1
ATOM 715 C CA . LEU A 1 95 ? -22.589 -7.242 39.444 1.00 92.44 95 LEU A CA 1
ATOM 716 C C . LEU A 1 95 ? -23.120 -6.315 40.546 1.00 92.44 95 LEU A C 1
ATOM 718 O O . LEU A 1 95 ? -23.080 -6.685 41.716 1.00 92.44 95 LEU A O 1
ATOM 722 N N . ARG A 1 96 ? -23.578 -5.108 40.196 1.00 92.00 96 ARG A N 1
ATOM 723 C CA . ARG A 1 96 ? -24.199 -4.186 41.154 1.00 92.00 96 ARG A CA 1
ATOM 724 C C . ARG A 1 96 ? -25.624 -4.616 41.481 1.00 92.00 96 ARG A C 1
ATOM 726 O O . ARG A 1 96 ? -26.005 -4.512 42.635 1.00 92.00 96 ARG A O 1
ATOM 733 N N . ASP A 1 97 ? -26.362 -5.107 40.493 1.00 89.56 97 ASP A N 1
ATOM 734 C CA . ASP A 1 97 ? -27.741 -5.573 40.667 1.00 89.56 97 ASP A CA 1
ATOM 735 C C . ASP A 1 97 ? -27.819 -6.878 41.487 1.00 89.56 97 ASP A C 1
ATOM 737 O O . ASP A 1 97 ? -28.854 -7.185 42.071 1.00 89.56 97 ASP A O 1
ATOM 741 N N . LEU A 1 98 ? -26.720 -7.641 41.555 1.00 86.69 98 LEU A N 1
ATOM 742 C CA . LEU A 1 98 ? -26.591 -8.857 42.369 1.00 86.69 98 LEU A CA 1
ATOM 743 C C . LEU A 1 98 ? -26.252 -8.604 43.850 1.00 86.69 98 LEU A C 1
ATOM 745 O O . LEU A 1 98 ? -26.207 -9.566 44.619 1.00 86.69 98 LEU A O 1
ATOM 749 N N . ARG A 1 99 ? -25.961 -7.360 44.247 1.00 70.38 99 ARG A N 1
ATOM 750 C CA . ARG A 1 99 ? -25.509 -7.001 45.599 1.00 70.38 99 ARG A CA 1
ATOM 751 C C . ARG A 1 99 ? -26.562 -6.198 46.347 1.00 70.38 99 ARG A C 1
ATOM 753 O O . ARG A 1 99 ? -26.702 -6.464 47.560 1.00 70.38 99 ARG A O 1
#

Radius of gyration: 24.21 Å; chains: 1; bounding box: 53×17×76 Å

pLDDT: mean 91.59, std 8.95, range [50.38, 98.06]